Protein AF-A0A645FWY8-F1 (afdb_monomer)

Secondary structure (DSSP, 8-state):
--THHHHHHHHHTT---HHHHHHHHHHHHHHHHHHHHHHHHHHHHHHHHHHHHHHHHHHHHHHHHHHHHHHHHHHTTS-HHHHHHHHHHHTT--HHHHHHHHHHHTT--HHHHHHHHT--HHHHHHHHHHHHHHHT-SSHHHHHHHHHHHHHHHHHHTT-

Foldseek 3Di:
DALVCPLVVCVVVVVDDPVSVVSVVVNVVVVVVVVVVVVVVVVVVVVVVVVVVVVVVVVVVVVVVVVVVVLVVCVVVDDPVLLVQQVVLLVVQDPVLVVLLVCVLVVDDLVRVCVVVVHDSVRSVVSVVVSCVSNVHDDSVRSNSSVVVVVVVCVVVVVD

Sequence (160 aa):
MQPITQALSSIHSESYTSENASVGLLEIDDLFDLLAGKDKAHDDEVRRLDREKQEAQKQYEQAQTQVSRLTDHRKKEIDPDAYALFLTGISRLTKTQREIFSLYLDGKKGKEIIELRSFSINALKYHNKEIYGKLGVSSLKELLMYAALMKQDEERNGKG

pLDDT: mean 84.42, std 14.41, range [38.91, 97.5]

Mean predicted aligned error: 12.78 Å

Nearest PDB structures (foldseek):
  6eo3-assembly1_A  TM=9.204E-01  e=1.182E-02  Salmonella enterica subsp. enterica serovar Typhimurium
  4gvp-assembly1_A  TM=7.623E-01  e=4.410E-03  Staphylococcus aureus subsp. aureus Mu50
  3p7n-assembly2_B  TM=7.844E-01  e=2.512E-02  Erythrobacter litoralis HTCC2594
  1zn2-assembly1_A  TM=6.820E-01  e=1.880E-02  Pseudomonas fluorescens
  5xt2-assembly5_E  TM=6.522E-01  e=1.253E-02  Bradyrhizobium japonicum

InterPro domains:
  IPR000792 Transcription regulator LuxR, C-terminal [PF00196] (92-147)
  IPR000792 Transcription regulator LuxR, C-terminal [SM00421] (90-147)
  IPR000792 Transcription regulator LuxR, C-terminal [cd06170] (93-147)
  IPR016032 Signal transduction response regulator, C-terminal effector [SSF46894] (83-149)
  IPR036388 Winged helix-like DNA-binding domain superfamily [G3DSA:1.10.10.10] (47-153)

Solvent-accessible surface area (backbone atoms only — not comparable to full-atom values): 8962 Å² total; per-residue (Å²): 140,68,74,73,60,55,51,57,49,29,62,78,63,73,64,79,44,78,69,54,52,55,54,43,52,55,53,50,52,56,48,49,54,52,49,53,51,49,51,51,52,49,52,53,47,51,56,46,52,51,50,54,51,52,52,52,50,52,51,50,52,51,51,52,51,53,52,49,52,56,48,60,59,49,53,77,75,50,57,67,66,52,54,51,41,25,62,60,19,60,76,73,48,50,75,69,47,45,51,54,51,48,41,46,76,72,68,48,49,73,70,55,49,27,61,79,64,70,46,51,76,66,55,50,53,51,48,49,53,54,46,27,65,47,28,66,35,94,44,71,69,52,47,54,49,54,52,52,50,50,53,52,50,50,63,60,58,73,74,110

Radius of gyration: 31.52 Å; Cα contacts (8 Å, |Δi|>4): 67; chains: 1; bounding box: 47×40×88 Å

Organism: NCBI:txid1076179

Structure (mmCIF, N/CA/C/O backbone):
data_AF-A0A645FWY8-F1
#
_entry.id   AF-A0A645FWY8-F1
#
loop_
_atom_site.group_PDB
_atom_site.id
_atom_site.type_symbol
_atom_site.label_atom_id
_atom_site.label_alt_id
_atom_site.label_comp_id
_atom_site.label_asym_id
_atom_site.label_entity_id
_atom_site.label_seq_id
_atom_site.pdbx_PDB_ins_code
_atom_site.Cartn_x
_atom_site.Cartn_y
_atom_site.Cartn_z
_atom_site.occupancy
_atom_site.B_iso_or_equiv
_atom_site.auth_seq_id
_atom_site.auth_comp_id
_atom_site.auth_asym_id
_atom_site.auth_atom_id
_atom_site.pdbx_PDB_model_num
ATOM 1 N N . MET A 1 1 ? -6.091 -5.017 53.234 1.00 41.81 1 MET A N 1
ATOM 2 C CA . MET A 1 1 ? -5.402 -6.223 52.717 1.00 41.81 1 MET A CA 1
ATOM 3 C C . MET A 1 1 ? -5.397 -7.260 53.839 1.00 41.81 1 MET A C 1
ATOM 5 O O . MET A 1 1 ? -4.739 -6.982 54.823 1.00 41.81 1 MET A O 1
ATOM 9 N N . GLN A 1 2 ? -6.106 -8.392 53.857 1.00 47.09 2 GLN A N 1
ATOM 10 C CA . GLN A 1 2 ? -7.159 -8.967 53.010 1.00 47.09 2 GLN A CA 1
ATOM 11 C C . GLN A 1 2 ? -8.013 -9.930 53.890 1.00 47.09 2 GLN A C 1
ATOM 13 O O . GLN A 1 2 ? -7.462 -10.934 54.350 1.00 47.09 2 GLN A O 1
ATOM 18 N N . PRO A 1 3 ? -9.315 -9.664 54.120 1.00 50.28 3 PRO A N 1
ATOM 19 C CA . PRO A 1 3 ? -10.201 -10.510 54.944 1.00 50.28 3 PRO A CA 1
ATOM 20 C C . PRO A 1 3 ? -10.490 -11.904 54.347 1.00 50.28 3 PRO A C 1
ATOM 22 O O . PRO A 1 3 ? -10.687 -12.852 55.090 1.00 50.28 3 PRO A O 1
ATOM 25 N N . ILE A 1 4 ? -10.333 -12.077 53.028 1.00 51.31 4 ILE A N 1
ATOM 26 C CA . ILE A 1 4 ? -10.480 -13.353 52.284 1.00 51.31 4 ILE A CA 1
ATOM 27 C C . ILE A 1 4 ? -9.607 -14.494 52.846 1.00 51.31 4 ILE A C 1
ATOM 29 O O . ILE A 1 4 ? -9.897 -15.679 52.683 1.00 51.31 4 ILE A O 1
ATOM 33 N N . THR A 1 5 ? -8.504 -14.156 53.516 1.00 58.38 5 THR A N 1
ATOM 34 C CA . THR A 1 5 ? -7.610 -15.159 54.109 1.00 58.38 5 THR A CA 1
ATOM 35 C C . THR A 1 5 ? -8.233 -15.865 55.313 1.00 58.38 5 THR A C 1
ATOM 37 O O . THR A 1 5 ? -7.807 -16.970 55.650 1.00 58.38 5 THR A O 1
ATOM 40 N N . GLN A 1 6 ? -9.253 -15.281 55.947 1.00 59.78 6 GLN A N 1
ATOM 41 C CA . GLN A 1 6 ? -9.764 -15.717 57.244 1.00 59.78 6 GLN A CA 1
ATOM 42 C C . GLN A 1 6 ? -10.857 -16.792 57.130 1.00 59.78 6 GLN A C 1
ATOM 44 O O . GLN A 1 6 ? -10.745 -17.823 57.797 1.00 59.78 6 GLN A O 1
ATOM 49 N N . ALA A 1 7 ? -11.844 -16.657 56.234 1.00 59.03 7 ALA A N 1
ATOM 50 C CA . ALA A 1 7 ? -12.815 -17.735 56.009 1.00 59.03 7 ALA A CA 1
ATOM 51 C C . ALA A 1 7 ? -12.185 -18.964 55.332 1.00 59.03 7 ALA A C 1
ATOM 53 O O . ALA A 1 7 ? -12.451 -20.092 55.750 1.00 59.03 7 ALA A O 1
ATOM 54 N N . LEU A 1 8 ? -11.301 -18.771 54.341 1.00 60.81 8 LEU A N 1
ATOM 55 C CA . LEU A 1 8 ? -10.589 -19.869 53.665 1.00 60.81 8 LEU A CA 1
ATOM 56 C C . LEU A 1 8 ? -9.658 -20.636 54.616 1.00 60.81 8 LEU A C 1
ATOM 58 O O . LEU A 1 8 ? -9.634 -21.868 54.592 1.00 60.81 8 LEU A O 1
ATOM 62 N N . SER A 1 9 ? -8.928 -19.934 55.491 1.00 65.25 9 SER A N 1
ATOM 63 C CA . SER A 1 9 ? -8.099 -20.586 56.519 1.00 65.25 9 SER A CA 1
ATOM 64 C C . SER A 1 9 ? -8.935 -21.312 57.573 1.00 65.25 9 SER A C 1
ATOM 66 O O . SER A 1 9 ? -8.526 -22.372 58.046 1.00 65.25 9 SER A O 1
ATOM 68 N N . SER A 1 10 ? -10.131 -20.810 57.890 1.00 65.69 10 SER A N 1
ATOM 69 C CA . SER A 1 10 ? -11.071 -21.472 58.803 1.00 65.69 10 SER A CA 1
ATOM 70 C C . SER A 1 10 ? -11.665 -22.762 58.216 1.00 65.69 10 SER A C 1
ATOM 72 O O . SER A 1 10 ? -11.911 -23.701 58.971 1.00 65.69 10 SER A O 1
ATOM 74 N N . ILE A 1 11 ? -11.849 -22.856 56.883 1.00 66.38 11 ILE A N 1
ATOM 75 C CA . ILE A 1 11 ? -12.328 -24.089 56.208 1.00 66.38 11 ILE A CA 1
ATOM 76 C C . ILE A 1 11 ? -11.215 -25.122 56.268 1.00 66.38 11 ILE A C 1
ATOM 78 O O . ILE A 1 11 ? -11.434 -26.274 56.627 1.00 66.38 11 ILE A O 1
ATOM 82 N N . HIS A 1 12 ? -10.002 -24.680 55.941 1.00 65.81 12 HIS A N 1
ATOM 83 C CA . HIS A 1 12 ? -8.824 -25.533 55.913 1.00 65.81 12 HIS A CA 1
ATOM 84 C C . HIS A 1 12 ? -8.432 -26.049 57.312 1.00 65.81 12 HIS A C 1
ATOM 86 O O . HIS A 1 12 ? -7.773 -27.079 57.427 1.00 65.81 12 HIS A O 1
ATOM 92 N N . SER A 1 13 ? -8.824 -25.344 58.375 1.00 72.88 13 SER A N 1
ATOM 93 C CA . SER A 1 13 ? -8.574 -25.727 59.771 1.00 72.88 13 SER A CA 1
ATOM 94 C C . SER A 1 13 ? -9.785 -26.355 60.476 1.00 72.88 13 SER A C 1
ATOM 96 O O . SER A 1 13 ? -9.751 -26.509 61.696 1.00 72.88 13 SER A O 1
ATOM 98 N N . GLU A 1 14 ? -10.853 -26.698 59.739 1.00 59.16 14 GLU A N 1
ATOM 99 C CA . GLU A 1 14 ? -12.087 -27.339 60.244 1.00 59.16 14 GLU A CA 1
ATOM 100 C C . GLU A 1 14 ? -12.771 -26.608 61.425 1.00 59.16 14 GLU A C 1
ATOM 102 O O . GLU A 1 14 ? -13.634 -27.156 62.108 1.00 59.16 14 GLU A O 1
ATOM 107 N N . SER A 1 15 ? -12.438 -25.336 61.656 1.00 61.41 15 SER A N 1
ATOM 108 C CA . SER A 1 15 ? -12.882 -24.543 62.814 1.00 61.41 15 SER A CA 1
ATOM 109 C C . SER A 1 15 ? -14.074 -23.638 62.470 1.00 61.41 15 SER A C 1
ATOM 111 O O . SER A 1 15 ? -14.103 -22.445 62.782 1.00 61.41 15 SER A O 1
ATOM 113 N N . TYR A 1 16 ? -15.065 -24.200 61.774 1.00 61.38 16 TYR A N 1
ATOM 114 C CA . TYR A 1 16 ? -16.243 -23.470 61.303 1.00 61.38 16 TYR A CA 1
ATOM 115 C C . TYR A 1 16 ? -17.258 -23.238 62.428 1.00 61.38 16 TYR A C 1
ATOM 117 O O . TYR A 1 16 ? -17.853 -24.177 62.952 1.00 61.38 16 TYR A O 1
ATOM 125 N N . THR A 1 17 ? -17.480 -21.972 62.785 1.00 65.62 17 THR A N 1
ATOM 126 C CA . THR A 1 17 ? -18.461 -21.552 63.797 1.00 65.62 17 THR A CA 1
ATOM 127 C C . THR A 1 17 ? -19.541 -20.669 63.174 1.00 65.62 17 THR A C 1
ATOM 129 O O . THR A 1 17 ? -19.340 -20.053 62.126 1.00 65.62 17 THR A O 1
ATOM 132 N N . SER A 1 18 ? -20.702 -20.577 63.829 1.00 59.00 18 SER A N 1
ATOM 133 C CA . SER A 1 18 ? -21.825 -19.749 63.360 1.00 59.00 18 SER A CA 1
ATOM 134 C C . SER A 1 18 ? -21.479 -18.255 63.245 1.00 59.00 18 SER A C 1
ATOM 136 O O . SER A 1 18 ? -22.083 -17.565 62.430 1.00 59.00 18 SER A O 1
ATOM 138 N N . GLU A 1 19 ? -20.520 -17.751 64.029 1.00 60.81 19 GLU A N 1
ATOM 139 C CA . GLU A 1 19 ? -20.016 -16.373 63.913 1.00 60.81 19 GLU A CA 1
ATOM 140 C C . GLU A 1 19 ? -19.179 -16.194 62.637 1.00 60.81 19 GLU A C 1
ATOM 142 O O . GLU A 1 19 ? -19.420 -15.256 61.873 1.00 60.81 19 GLU A O 1
ATOM 147 N N . ASN A 1 20 ? -18.288 -17.151 62.342 1.00 60.16 20 ASN A N 1
ATOM 148 C CA . ASN A 1 20 ? -17.455 -17.170 61.133 1.00 60.16 20 ASN A CA 1
ATOM 149 C C . ASN A 1 20 ? -18.278 -17.345 59.844 1.00 60.16 20 ASN A C 1
ATOM 151 O O . ASN A 1 20 ? -17.869 -16.869 58.789 1.00 60.16 20 ASN A O 1
ATOM 155 N N . ALA A 1 21 ? -19.453 -17.977 59.916 1.00 59.91 21 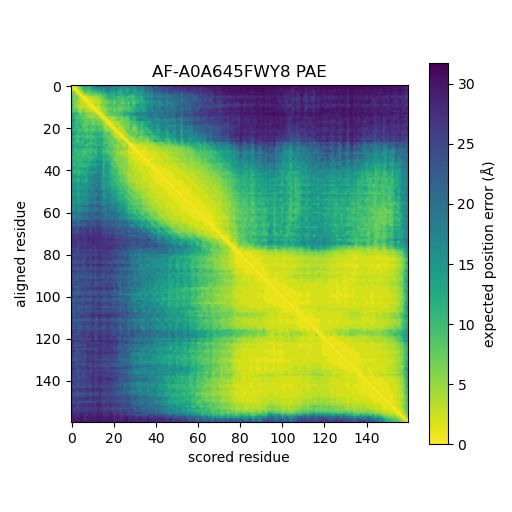ALA A N 1
ATOM 156 C CA . ALA A 1 21 ? -20.375 -18.088 58.786 1.00 59.91 21 ALA A CA 1
ATOM 157 C C . ALA A 1 21 ? -20.977 -16.731 58.373 1.00 59.91 21 ALA A C 1
ATOM 159 O O . ALA A 1 21 ? -21.151 -16.482 57.183 1.00 59.91 21 ALA A O 1
ATOM 160 N N . SER A 1 22 ? -21.259 -15.834 59.331 1.00 60.31 22 SER A N 1
ATOM 161 C CA . SER A 1 22 ? -21.736 -14.476 59.009 1.00 60.31 22 SER A CA 1
ATOM 162 C C . SER A 1 22 ? -20.627 -13.600 58.416 1.00 60.31 22 SER A C 1
ATOM 164 O O . SER A 1 22 ? -20.877 -12.843 57.482 1.00 60.31 22 SER A O 1
ATOM 166 N N . VAL A 1 23 ? -19.392 -13.772 58.903 1.00 60.38 23 VAL A N 1
ATOM 167 C CA . VAL A 1 23 ? -18.198 -13.103 58.370 1.00 60.38 23 VAL A CA 1
ATOM 168 C C . VAL A 1 23 ? -17.918 -13.582 56.940 1.00 60.38 23 VAL A C 1
ATOM 170 O O . VAL A 1 23 ? -17.742 -12.756 56.054 1.00 60.38 23 VAL A O 1
ATOM 173 N N . GLY A 1 24 ? -18.013 -14.890 56.672 1.00 58.69 24 GLY A N 1
ATOM 174 C CA . GLY A 1 24 ? -17.868 -15.450 55.324 1.00 58.69 24 GLY A CA 1
ATOM 175 C C . GLY A 1 24 ? -18.953 -15.016 54.326 1.00 58.69 24 GLY A C 1
ATOM 176 O O . GLY A 1 24 ? -18.685 -14.961 53.131 1.00 58.69 24 GLY A O 1
ATOM 177 N N . LEU A 1 25 ? -20.164 -14.680 54.785 1.00 58.94 25 LEU A N 1
ATOM 178 C CA . LEU A 1 25 ? -21.241 -14.183 53.915 1.00 58.94 25 LEU A CA 1
ATOM 179 C C . LEU A 1 25 ? -21.004 -12.719 53.497 1.00 58.94 25 LEU A C 1
ATOM 181 O O . LEU A 1 25 ? -21.169 -12.391 52.327 1.00 58.94 25 LEU A O 1
ATOM 185 N N . LEU A 1 26 ? -20.511 -11.880 54.417 1.00 60.25 26 LEU A N 1
ATOM 186 C CA . LEU A 1 26 ? -20.048 -10.513 54.127 1.00 60.25 26 LEU A CA 1
ATOM 187 C C . LEU A 1 26 ? -18.825 -10.499 53.187 1.00 60.25 26 LEU A C 1
ATOM 189 O O . LEU A 1 26 ? -18.727 -9.649 52.309 1.00 60.25 26 LEU A O 1
ATOM 193 N N . GLU A 1 27 ? -17.915 -11.470 53.324 1.00 62.38 27 GLU A N 1
ATOM 194 C CA . GLU A 1 27 ? -16.750 -11.628 52.436 1.00 62.38 27 GLU A CA 1
ATOM 195 C C . GLU A 1 27 ? -17.131 -11.956 50.983 1.00 62.38 27 GLU A C 1
ATOM 197 O O . GLU A 1 27 ? -16.417 -11.586 50.046 1.00 62.38 27 GLU A O 1
ATOM 202 N N . ILE A 1 28 ? -18.239 -12.673 50.789 1.00 68.06 28 ILE A N 1
ATOM 203 C CA . ILE A 1 28 ? -18.747 -13.025 49.462 1.00 68.06 28 ILE A CA 1
ATOM 204 C C . ILE A 1 28 ? -19.366 -11.796 48.784 1.00 68.06 28 ILE A C 1
ATOM 206 O O . ILE A 1 28 ? -19.121 -11.586 47.595 1.00 68.06 28 ILE A O 1
ATOM 210 N N . ASP A 1 29 ? -20.090 -10.959 49.528 1.00 70.94 29 ASP A N 1
ATOM 211 C CA . ASP A 1 29 ? -20.649 -9.704 49.009 1.00 70.94 29 ASP A CA 1
ATOM 212 C C . ASP A 1 29 ? -19.536 -8.726 48.578 1.00 70.94 29 ASP A C 1
ATOM 214 O O . ASP A 1 29 ? -19.570 -8.213 47.458 1.00 70.94 29 ASP A O 1
ATOM 218 N N . ASP A 1 30 ? -18.474 -8.575 49.382 1.00 76.88 30 ASP A N 1
ATOM 219 C CA . ASP A 1 30 ? -17.290 -7.768 49.029 1.00 76.88 30 ASP A CA 1
ATOM 220 C C . ASP A 1 30 ? -16.594 -8.267 47.743 1.00 76.88 30 ASP A C 1
ATOM 222 O O . ASP A 1 30 ? -16.065 -7.481 46.945 1.00 76.88 30 ASP A O 1
ATOM 226 N N . LEU A 1 31 ? -16.570 -9.589 47.524 1.00 79.06 31 LEU A N 1
ATOM 227 C CA . LEU A 1 31 ? -16.017 -10.190 46.310 1.00 79.06 31 LEU A CA 1
ATOM 228 C C . LEU A 1 31 ? -16.908 -9.919 45.092 1.00 79.06 31 LEU A C 1
ATOM 230 O O . LEU A 1 31 ? -16.381 -9.617 44.018 1.00 79.06 31 LEU A O 1
ATOM 234 N N . PHE A 1 32 ? -18.231 -10.007 45.242 1.00 83.00 32 PHE A N 1
ATOM 235 C CA . PHE A 1 32 ? -19.170 -9.677 44.171 1.00 83.00 32 PHE A CA 1
ATOM 236 C C . PHE A 1 32 ? -19.099 -8.201 43.785 1.00 83.00 32 PHE A C 1
ATOM 238 O O . PHE A 1 32 ? -19.068 -7.907 42.591 1.00 83.00 32 PHE A O 1
ATOM 245 N N . ASP A 1 33 ? -18.972 -7.290 44.748 1.00 85.75 33 ASP A N 1
ATOM 246 C CA . ASP A 1 33 ? -18.798 -5.860 44.478 1.00 85.75 33 ASP A CA 1
ATOM 247 C C . ASP A 1 33 ? -17.488 -5.573 43.729 1.00 85.75 33 ASP A C 1
ATOM 249 O O . ASP A 1 33 ? -17.459 -4.798 42.765 1.00 85.75 33 ASP A O 1
ATOM 253 N N . LEU A 1 34 ? -16.393 -6.243 44.110 1.00 86.50 34 LEU A N 1
ATOM 254 C CA . LEU A 1 34 ? -15.111 -6.127 43.412 1.00 86.50 34 LEU A CA 1
ATOM 255 C C . LEU A 1 34 ? -15.178 -6.677 41.979 1.00 86.50 34 LEU A C 1
ATOM 257 O O . LEU A 1 34 ? -14.630 -6.062 41.058 1.00 86.50 34 LEU A O 1
ATOM 261 N N . LEU A 1 35 ? -15.816 -7.836 41.787 1.00 84.56 35 LEU A N 1
ATOM 262 C CA . LEU A 1 35 ? -15.999 -8.455 40.473 1.00 84.56 35 LEU A CA 1
ATOM 263 C C . LEU A 1 35 ? -16.903 -7.600 39.586 1.00 84.56 35 LEU A C 1
ATOM 265 O O . LEU A 1 35 ? -16.504 -7.279 38.473 1.00 84.56 35 LEU A O 1
ATOM 269 N N . ALA A 1 36 ? -18.035 -7.123 40.102 1.00 89.00 36 ALA A N 1
ATOM 270 C CA . ALA A 1 36 ? -18.924 -6.207 39.393 1.00 89.00 36 ALA A CA 1
ATOM 271 C C . ALA A 1 36 ? -18.205 -4.905 39.004 1.00 89.00 36 ALA A C 1
ATOM 273 O O . ALA A 1 36 ? -18.393 -4.387 37.901 1.00 89.00 36 ALA A O 1
ATOM 274 N N . GLY A 1 37 ? -17.333 -4.392 39.879 1.00 88.62 37 GLY A N 1
ATOM 275 C CA . GLY A 1 37 ? -16.469 -3.252 39.577 1.00 88.62 37 GLY A CA 1
ATOM 276 C C . GLY A 1 37 ? -15.489 -3.529 38.433 1.00 88.62 37 GLY A C 1
ATOM 277 O O . GLY A 1 37 ? -15.321 -2.683 37.551 1.00 88.62 37 GLY A O 1
ATOM 278 N N . LYS A 1 38 ? -14.865 -4.713 38.411 1.00 88.81 38 LYS A N 1
ATOM 279 C CA . LYS A 1 38 ? -13.958 -5.135 37.331 1.00 88.81 38 LYS A CA 1
ATOM 280 C C . LYS A 1 38 ? -14.683 -5.394 36.016 1.00 88.81 38 LYS A C 1
ATOM 282 O O . LYS A 1 38 ? -14.187 -4.940 34.988 1.00 88.81 38 LYS A O 1
ATOM 287 N N . ASP A 1 39 ? -15.829 -6.063 36.050 1.00 91.81 39 ASP A N 1
ATOM 288 C CA . ASP A 1 39 ? -16.647 -6.344 34.868 1.00 91.81 39 ASP A CA 1
ATOM 289 C C . ASP A 1 39 ? -17.115 -5.036 34.234 1.00 91.81 39 ASP A C 1
ATOM 291 O O . ASP A 1 39 ? -16.926 -4.819 33.040 1.00 91.81 39 ASP A O 1
ATOM 295 N N . LYS A 1 40 ? -17.590 -4.090 35.052 1.00 94.19 40 LYS A N 1
ATOM 296 C CA . LYS A 1 40 ? -17.947 -2.749 34.582 1.00 94.19 40 LYS A CA 1
ATOM 297 C C . LYS A 1 40 ? -16.757 -2.010 33.964 1.00 94.19 40 LYS A C 1
ATOM 299 O O . LYS A 1 40 ? -16.899 -1.414 32.901 1.00 94.19 40 LYS A O 1
ATOM 304 N N . ALA A 1 41 ? -15.591 -2.039 34.611 1.00 93.38 41 ALA A N 1
ATOM 305 C CA . ALA A 1 41 ? -14.393 -1.384 34.087 1.00 93.38 41 ALA A CA 1
ATOM 306 C C . ALA A 1 41 ? -13.927 -2.006 32.759 1.00 93.38 41 ALA A C 1
ATOM 308 O O . ALA A 1 41 ? -13.517 -1.286 31.851 1.00 93.38 41 ALA A O 1
ATOM 309 N N . HIS A 1 42 ? -14.011 -3.332 32.635 1.00 94.06 42 HIS A N 1
ATOM 310 C CA . HIS A 1 42 ? -13.696 -4.043 31.403 1.00 94.06 42 HIS A CA 1
ATOM 311 C C . HIS A 1 42 ? -14.694 -3.703 30.290 1.00 94.06 42 HIS A C 1
ATOM 313 O O . HIS A 1 42 ? -14.283 -3.397 29.174 1.00 94.06 42 HIS A O 1
ATOM 319 N N . ASP A 1 43 ? -15.992 -3.691 30.592 1.00 94.69 43 ASP A N 1
ATOM 320 C CA . ASP A 1 43 ? -17.036 -3.313 29.638 1.00 94.69 43 ASP A CA 1
ATOM 321 C C . ASP A 1 43 ? -16.863 -1.875 29.137 1.00 94.69 43 ASP A C 1
ATOM 323 O O . ASP A 1 43 ? -17.009 -1.601 27.942 1.00 94.69 43 ASP A O 1
ATOM 327 N N . ASP A 1 44 ? -16.519 -0.946 30.030 1.00 95.38 44 ASP A N 1
ATOM 328 C CA . ASP A 1 44 ? -16.240 0.442 29.665 1.00 95.38 44 ASP A CA 1
ATOM 329 C C . ASP A 1 44 ? -14.979 0.559 28.789 1.00 95.38 44 ASP A C 1
ATOM 331 O O . ASP A 1 44 ? -14.976 1.326 27.820 1.00 95.38 44 ASP A O 1
ATOM 335 N N . GLU A 1 45 ? -13.943 -0.242 29.061 1.00 95.50 45 GLU A N 1
ATOM 336 C CA . GLU A 1 45 ? -12.729 -0.305 28.240 1.00 95.50 45 GLU A CA 1
ATOM 337 C C . GLU A 1 45 ? -13.006 -0.873 26.844 1.00 95.50 45 GLU A C 1
ATOM 339 O O . GLU A 1 45 ? -12.597 -0.281 25.844 1.00 95.50 45 GLU A O 1
ATOM 344 N N . VAL A 1 46 ? -13.770 -1.965 26.746 1.00 95.69 46 VAL A N 1
ATOM 345 C CA . VAL A 1 46 ? -14.192 -2.540 25.459 1.00 95.69 46 VAL A CA 1
ATOM 346 C C . VAL A 1 46 ? -14.979 -1.510 24.651 1.00 95.69 46 VAL A C 1
ATOM 348 O O . VAL A 1 46 ? -14.674 -1.270 23.484 1.00 95.69 46 VAL A O 1
ATOM 351 N N . ARG A 1 47 ? -15.931 -0.808 25.279 1.00 96.31 47 ARG A N 1
ATOM 352 C CA . ARG A 1 47 ? -16.706 0.263 24.624 1.00 96.31 47 ARG A CA 1
ATOM 353 C C . ARG A 1 47 ? -15.850 1.444 24.180 1.00 96.31 47 ARG A C 1
ATOM 355 O O . ARG A 1 47 ? -16.244 2.166 23.259 1.00 96.31 47 ARG A O 1
ATOM 362 N N . ARG A 1 48 ? -14.743 1.723 24.869 1.00 96.19 48 ARG A N 1
ATOM 363 C CA . ARG A 1 48 ? -13.788 2.762 24.468 1.00 96.19 48 ARG A CA 1
ATOM 364 C C . ARG A 1 48 ? -13.003 2.309 23.244 1.00 96.19 48 ARG A C 1
ATOM 366 O O . ARG A 1 48 ? -13.001 3.022 22.244 1.00 96.19 48 ARG A O 1
ATOM 373 N N . LEU A 1 49 ? -12.429 1.109 23.296 1.00 95.62 49 LEU A N 1
ATOM 374 C CA . LEU A 1 49 ? -11.671 0.527 22.189 1.00 95.62 49 LEU A CA 1
ATOM 375 C C . LEU A 1 49 ? -12.523 0.379 20.925 1.00 95.62 49 LEU A C 1
ATOM 377 O O . LEU A 1 49 ? -12.052 0.685 19.832 1.00 95.62 49 LEU A O 1
ATOM 381 N N . ASP A 1 50 ? -13.788 -0.020 21.055 1.00 95.69 50 ASP A N 1
ATOM 382 C CA . ASP A 1 50 ? -14.702 -0.108 19.915 1.00 95.69 50 ASP A CA 1
ATOM 383 C C . ASP A 1 50 ? -14.963 1.258 19.274 1.00 95.69 50 ASP A C 1
ATOM 385 O O . ASP A 1 50 ? -14.992 1.365 18.045 1.00 95.69 50 ASP A O 1
ATOM 389 N N . ARG A 1 51 ? -15.103 2.318 20.079 1.00 96.38 51 ARG A N 1
ATOM 390 C CA . ARG A 1 51 ? -15.248 3.689 19.569 1.00 96.38 51 ARG A CA 1
ATOM 391 C C . ARG A 1 51 ? -13.985 4.160 18.859 1.00 96.38 51 ARG A C 1
ATOM 393 O O . ARG A 1 51 ? -14.076 4.619 17.724 1.00 96.38 51 ARG A O 1
ATOM 400 N N . GLU A 1 52 ? -12.818 3.974 19.469 1.00 95.69 52 GLU A N 1
ATOM 401 C CA . GLU A 1 52 ? -11.531 4.321 18.852 1.00 95.69 52 GLU A CA 1
ATOM 402 C C . GLU A 1 52 ? -11.319 3.567 17.535 1.00 95.69 52 GLU A C 1
ATOM 404 O O . GLU A 1 52 ? -10.936 4.156 16.523 1.00 95.69 52 GLU A O 1
ATOM 409 N N . LYS A 1 53 ? -11.645 2.270 17.506 1.00 95.94 53 LYS A N 1
ATOM 410 C CA . LYS A 1 53 ? -11.581 1.448 16.295 1.00 95.94 53 LYS A CA 1
ATOM 411 C C . LYS A 1 53 ? -12.527 1.962 15.213 1.00 95.94 53 LYS A C 1
ATOM 413 O O . LYS A 1 53 ? -12.124 2.041 14.055 1.00 95.94 53 LYS A O 1
ATOM 418 N N . GLN A 1 54 ? -13.767 2.308 15.557 1.00 96.00 54 GLN A N 1
ATOM 419 C CA . GLN A 1 54 ? -14.731 2.862 14.601 1.00 96.00 54 GLN A CA 1
ATOM 420 C C . GLN A 1 54 ? -14.270 4.210 14.039 1.00 96.00 54 GLN A C 1
ATOM 422 O O . GLN A 1 54 ? -14.379 4.447 12.835 1.00 96.00 54 GLN A O 1
ATOM 427 N N . GLU A 1 55 ? -13.726 5.086 14.880 1.00 95.44 55 GLU A N 1
ATOM 428 C CA . GLU A 1 55 ? -13.184 6.376 14.453 1.00 95.44 55 GLU A CA 1
ATOM 429 C C . GLU A 1 55 ? -11.973 6.203 13.533 1.00 95.44 55 GLU A C 1
ATOM 431 O O . GLU A 1 55 ? -11.933 6.803 12.456 1.00 95.44 55 GLU A O 1
ATOM 436 N N . ALA A 1 56 ? -11.030 5.333 13.902 1.00 94.38 56 ALA A N 1
ATOM 437 C CA . ALA A 1 56 ? -9.872 5.004 13.078 1.00 94.38 56 ALA A CA 1
ATOM 438 C C . ALA A 1 56 ? -10.288 4.397 11.729 1.00 94.38 56 ALA A C 1
ATOM 440 O O . ALA A 1 56 ? -9.771 4.793 10.684 1.00 94.38 56 ALA A O 1
ATOM 441 N N . GLN A 1 57 ? -11.272 3.494 11.732 1.00 93.69 57 GLN A N 1
ATOM 442 C CA . GLN A 1 57 ? -11.820 2.891 10.518 1.00 93.69 57 GLN A CA 1
ATOM 443 C C . GLN A 1 57 ? -12.456 3.948 9.607 1.00 93.69 57 GLN A C 1
ATOM 445 O O . GLN A 1 57 ? -12.172 3.993 8.411 1.00 93.69 57 GLN A O 1
ATOM 450 N N . LYS A 1 58 ? -13.255 4.859 10.171 1.00 94.88 58 LYS A N 1
ATOM 451 C CA . LYS A 1 58 ? -13.867 5.958 9.416 1.00 94.88 58 LYS A CA 1
ATOM 452 C C . LYS A 1 58 ? -12.813 6.887 8.812 1.00 94.88 58 LYS A C 1
ATOM 454 O O . LYS A 1 58 ? -12.941 7.286 7.655 1.00 94.88 58 LYS A O 1
ATOM 459 N N . GLN A 1 59 ? -11.770 7.232 9.567 1.00 92.88 59 GLN A N 1
ATOM 460 C CA . GLN A 1 59 ? -10.660 8.043 9.057 1.00 92.88 59 GLN A CA 1
ATOM 461 C C . GLN A 1 59 ? -9.921 7.331 7.919 1.00 92.88 59 GLN A C 1
ATOM 463 O O . GLN A 1 59 ? -9.603 7.952 6.903 1.00 92.88 59 GLN A O 1
ATOM 468 N N . TYR A 1 60 ? -9.698 6.024 8.056 1.00 89.75 60 TYR A N 1
ATOM 469 C CA . TYR A 1 60 ? -9.075 5.202 7.026 1.00 89.75 60 TYR A CA 1
ATOM 470 C C . TYR A 1 60 ? -9.903 5.169 5.733 1.00 89.75 60 TYR A C 1
ATOM 472 O O . TYR A 1 60 ? -9.371 5.430 4.654 1.00 89.75 60 TYR A O 1
ATOM 480 N N . GLU A 1 61 ? -11.214 4.947 5.828 1.00 91.31 61 GLU A N 1
ATOM 481 C CA . GLU A 1 61 ? -12.133 4.959 4.680 1.00 91.31 61 GLU A CA 1
ATOM 482 C C . GLU A 1 61 ? -12.200 6.332 3.994 1.00 91.31 61 GLU A C 1
ATOM 484 O O . GLU A 1 61 ? -12.196 6.434 2.760 1.00 91.31 61 GLU A O 1
ATOM 489 N N . GLN A 1 62 ? -12.209 7.414 4.779 1.00 91.06 62 GLN A N 1
ATOM 490 C CA . GLN A 1 62 ? -12.149 8.778 4.251 1.00 91.06 62 GLN A CA 1
ATOM 491 C C . GLN A 1 62 ? -10.842 9.032 3.495 1.00 91.06 62 GLN A C 1
ATOM 493 O O . GLN A 1 62 ? -10.873 9.568 2.384 1.00 91.06 62 GLN A O 1
ATOM 498 N N . ALA A 1 63 ? -9.705 8.620 4.060 1.00 86.69 63 ALA A N 1
ATOM 499 C CA . ALA A 1 63 ? -8.403 8.741 3.415 1.00 86.69 63 ALA A CA 1
ATOM 500 C C . ALA A 1 63 ? -8.340 7.922 2.116 1.00 86.69 63 ALA A C 1
ATOM 502 O O . ALA A 1 63 ? -7.932 8.453 1.081 1.00 86.69 63 ALA A O 1
ATOM 503 N N . GLN A 1 64 ? -8.822 6.674 2.127 1.00 83.25 64 GLN A N 1
ATOM 504 C CA . GLN A 1 64 ? -8.911 5.845 0.921 1.00 83.25 64 GLN A CA 1
ATOM 505 C C . GLN A 1 64 ? -9.762 6.505 -0.171 1.00 83.25 64 GLN A C 1
ATOM 507 O O . GLN A 1 64 ? -9.360 6.546 -1.335 1.00 83.25 64 GLN A O 1
ATOM 512 N N . THR A 1 65 ? -10.908 7.084 0.195 1.00 83.25 65 THR A N 1
ATOM 513 C CA . THR A 1 65 ? -11.794 7.771 -0.758 1.00 83.25 65 THR A CA 1
ATOM 514 C C . THR A 1 65 ? -11.105 8.975 -1.402 1.00 83.25 65 THR A C 1
ATOM 516 O O . THR A 1 65 ? -11.200 9.173 -2.616 1.00 83.25 65 THR A O 1
ATOM 519 N N . GLN A 1 66 ? -10.393 9.785 -0.614 1.00 82.25 66 GLN A N 1
ATOM 520 C CA . GLN A 1 66 ? -9.644 10.935 -1.130 1.00 82.25 66 GLN A CA 1
ATOM 521 C C . GLN A 1 66 ? -8.520 10.497 -2.073 1.00 82.25 66 GLN A C 1
ATOM 523 O O . GLN A 1 66 ? -8.384 11.058 -3.163 1.00 82.25 66 GLN A O 1
ATOM 528 N N . VAL A 1 67 ? -7.769 9.458 -1.696 1.00 81.38 67 VAL A N 1
ATOM 529 C CA . VAL A 1 67 ? -6.740 8.858 -2.554 1.00 81.38 67 VAL A CA 1
ATOM 530 C C . VAL A 1 67 ? -7.353 8.367 -3.862 1.00 81.38 67 VAL A C 1
ATOM 532 O O . VAL A 1 67 ? -6.816 8.670 -4.925 1.00 81.38 67 VAL A O 1
ATOM 535 N N . SER A 1 68 ? -8.503 7.686 -3.820 1.00 76.75 68 SER A N 1
ATOM 536 C CA . SER A 1 68 ? -9.171 7.211 -5.034 1.00 76.75 68 SER A CA 1
ATOM 537 C C . SER A 1 68 ? -9.515 8.351 -5.987 1.00 76.75 68 SER A C 1
ATOM 539 O O . SER A 1 68 ? -9.181 8.274 -7.166 1.00 76.75 68 SER A O 1
ATOM 541 N N . ARG A 1 69 ? -10.112 9.437 -5.478 1.00 77.81 69 ARG A N 1
ATOM 542 C CA . ARG A 1 69 ? -10.480 10.602 -6.300 1.00 77.81 69 ARG A CA 1
ATOM 543 C C . ARG A 1 69 ? -9.261 11.255 -6.946 1.00 77.81 69 ARG A C 1
ATOM 545 O O . ARG A 1 69 ? -9.290 11.556 -8.136 1.00 77.81 69 ARG A O 1
ATOM 552 N N . LEU A 1 70 ? -8.187 11.460 -6.181 1.00 75.12 70 LEU A N 1
ATOM 553 C CA . LEU A 1 70 ? -6.941 12.034 -6.704 1.00 75.12 70 LEU A CA 1
ATOM 554 C C . LEU A 1 70 ? -6.341 11.162 -7.811 1.00 75.12 70 LEU A C 1
ATOM 556 O O . LEU A 1 70 ? -5.848 11.676 -8.815 1.00 75.12 70 LEU A O 1
ATOM 560 N N . THR A 1 71 ? -6.414 9.847 -7.642 1.00 72.00 71 THR A N 1
ATOM 561 C CA . THR A 1 71 ? -5.955 8.880 -8.632 1.00 72.00 71 THR A CA 1
ATOM 562 C C . THR A 1 71 ? -6.813 8.908 -9.900 1.00 72.00 71 THR A C 1
ATOM 564 O O . THR A 1 71 ? -6.254 8.991 -10.990 1.00 72.00 71 THR A O 1
ATOM 567 N N . ASP A 1 72 ? -8.145 8.934 -9.789 1.00 71.94 72 ASP A N 1
ATOM 568 C CA . ASP A 1 72 ? -9.061 9.021 -10.939 1.00 71.94 72 ASP A CA 1
ATOM 569 C C . ASP A 1 72 ? -8.877 10.328 -11.735 1.00 71.94 72 ASP A C 1
ATOM 571 O O . ASP A 1 72 ? -8.931 10.327 -12.965 1.00 71.94 72 ASP A O 1
ATOM 575 N N . HIS A 1 73 ? -8.614 11.451 -11.056 1.00 73.50 73 HIS A N 1
ATOM 576 C CA . HIS A 1 73 ? -8.275 12.707 -11.731 1.00 73.50 73 HIS A CA 1
ATOM 577 C C . HIS A 1 73 ? -6.961 12.598 -12.507 1.00 73.50 73 HIS A C 1
ATOM 579 O O . HIS A 1 73 ? -6.907 13.015 -13.661 1.00 73.50 73 HIS A O 1
ATOM 585 N N . ARG A 1 74 ? -5.933 11.980 -11.913 1.00 70.69 74 ARG A N 1
ATOM 586 C CA . ARG A 1 74 ? -4.640 11.768 -12.576 1.00 70.69 74 ARG A CA 1
ATOM 587 C C . ARG A 1 74 ? -4.710 10.740 -13.702 1.00 70.69 74 ARG A C 1
ATOM 589 O O . ARG A 1 74 ? -3.990 10.914 -14.672 1.00 70.69 74 ARG A O 1
ATOM 596 N N . LYS A 1 75 ? -5.600 9.736 -13.648 1.00 68.56 75 LYS A N 1
ATOM 597 C CA . LYS A 1 75 ? -5.837 8.797 -14.770 1.00 68.56 75 LYS A CA 1
ATOM 598 C C . LYS A 1 75 ? -6.130 9.526 -16.081 1.00 68.56 75 LYS A C 1
ATOM 600 O O . LYS A 1 75 ? -5.696 9.066 -17.126 1.00 68.56 75 LYS A O 1
ATOM 605 N N . LYS A 1 76 ? -6.821 10.671 -16.032 1.00 69.62 76 LYS A N 1
ATOM 606 C CA . LYS A 1 76 ? -7.130 11.475 -17.228 1.00 69.62 76 LYS A CA 1
ATOM 607 C C . LYS A 1 76 ? -5.897 12.110 -17.876 1.00 69.62 76 LYS A C 1
ATOM 609 O O . LYS A 1 76 ? -5.961 12.479 -19.040 1.00 69.62 76 LYS A O 1
ATOM 614 N N . GLU A 1 77 ? -4.811 12.256 -17.124 1.00 77.25 77 GLU A N 1
ATOM 615 C CA . GLU A 1 77 ? -3.540 12.823 -17.587 1.00 77.25 77 GLU A CA 1
ATOM 616 C C . GLU A 1 77 ? -2.538 11.740 -18.012 1.00 77.25 77 GLU A C 1
ATOM 618 O O . GLU A 1 77 ? -1.449 12.062 -18.482 1.00 77.25 77 GLU A O 1
ATOM 623 N N . ILE A 1 78 ? -2.875 10.463 -17.816 1.00 82.50 78 ILE A N 1
ATOM 624 C CA . ILE A 1 78 ? -1.978 9.345 -18.094 1.00 82.50 78 ILE A CA 1
ATOM 625 C C . ILE A 1 78 ? -2.205 8.866 -19.516 1.00 82.50 78 ILE A C 1
ATOM 627 O O . ILE A 1 78 ? -3.331 8.582 -19.919 1.00 82.50 78 ILE A O 1
ATOM 631 N N . ASP A 1 79 ? -1.104 8.750 -20.250 1.00 85.88 79 ASP A N 1
ATOM 632 C CA . ASP A 1 79 ? -1.085 8.150 -21.573 1.00 85.88 79 ASP A CA 1
ATOM 633 C C . ASP A 1 79 ? -1.494 6.660 -21.485 1.00 85.88 79 ASP A C 1
ATOM 635 O O . ASP A 1 79 ? -0.809 5.877 -20.807 1.00 85.88 79 ASP A O 1
ATOM 639 N N . PRO A 1 80 ? -2.598 6.248 -22.141 1.00 86.75 80 PRO A N 1
ATOM 640 C CA . PRO A 1 80 ? -3.044 4.858 -22.153 1.00 86.75 80 PRO A CA 1
ATOM 641 C C . PRO A 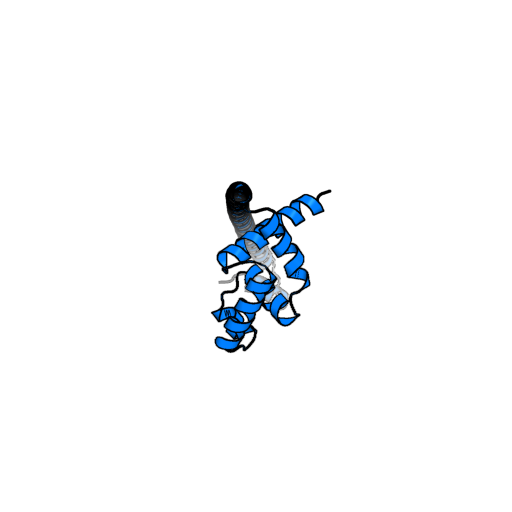1 80 ? -1.980 3.886 -22.668 1.00 86.75 80 PRO A C 1
ATOM 643 O O . PRO A 1 80 ? -1.875 2.774 -22.143 1.00 86.75 80 PRO A O 1
ATOM 646 N N . ASP A 1 81 ? -1.164 4.301 -23.640 1.00 89.12 81 ASP A N 1
ATOM 647 C CA . ASP A 1 81 ? -0.130 3.448 -24.230 1.00 89.12 81 ASP A CA 1
ATOM 648 C C . ASP A 1 81 ? 1.017 3.217 -23.238 1.00 89.12 81 ASP A C 1
ATOM 650 O O . ASP A 1 81 ? 1.508 2.092 -23.085 1.00 89.12 81 ASP A O 1
ATOM 654 N N . ALA A 1 82 ? 1.394 4.255 -22.485 1.00 90.25 82 ALA A N 1
ATOM 655 C CA . ALA A 1 82 ? 2.385 4.148 -21.418 1.00 90.25 82 ALA A CA 1
ATOM 656 C C . ALA A 1 82 ? 1.910 3.216 -20.290 1.00 90.25 82 ALA A C 1
ATOM 658 O O . ALA A 1 82 ? 2.681 2.391 -19.790 1.00 90.25 82 ALA A O 1
ATOM 659 N N . TYR A 1 83 ? 0.630 3.291 -19.914 1.00 92.19 83 TYR A N 1
ATOM 660 C CA . TYR A 1 83 ? 0.062 2.394 -18.907 1.00 92.19 83 TYR A CA 1
ATOM 661 C C . TYR A 1 83 ? -0.060 0.945 -19.412 1.00 92.19 83 TYR A C 1
ATOM 663 O O . TYR A 1 83 ? 0.255 0.003 -18.681 1.00 92.19 83 TYR A O 1
ATOM 671 N N . ALA A 1 84 ? -0.427 0.732 -20.678 1.00 91.38 84 ALA A N 1
ATOM 672 C CA . ALA A 1 84 ? -0.435 -0.600 -21.284 1.00 91.38 84 ALA A CA 1
ATOM 673 C C . ALA A 1 84 ? 0.977 -1.222 -21.330 1.00 91.38 84 ALA A C 1
ATOM 675 O O . ALA A 1 84 ? 1.160 -2.410 -21.029 1.00 91.38 84 ALA A O 1
ATOM 676 N N . LEU A 1 85 ? 2.000 -0.416 -21.635 1.00 93.75 85 LEU A N 1
ATOM 677 C CA . LEU A 1 85 ? 3.400 -0.836 -21.567 1.00 93.75 85 LEU A CA 1
ATOM 678 C C . LEU A 1 85 ? 3.805 -1.231 -20.139 1.00 93.75 85 LEU A C 1
ATOM 680 O O . LEU A 1 85 ? 4.472 -2.249 -19.954 1.00 93.75 85 LEU A O 1
ATOM 684 N N . PHE A 1 86 ? 3.359 -0.484 -19.127 1.00 95.25 86 PHE A N 1
ATOM 685 C CA . PHE A 1 86 ? 3.585 -0.831 -17.724 1.00 95.25 86 PHE A CA 1
ATOM 686 C C . PHE A 1 86 ? 3.008 -2.207 -17.374 1.00 95.25 86 PHE A C 1
ATOM 688 O O . PHE A 1 86 ? 3.740 -3.068 -16.877 1.00 95.25 86 PHE A O 1
ATOM 695 N N . LEU A 1 87 ? 1.730 -2.453 -17.688 1.00 94.12 87 LEU A N 1
ATOM 696 C CA . LEU A 1 87 ? 1.055 -3.719 -17.377 1.00 94.12 87 LEU A CA 1
ATOM 697 C C . LEU A 1 87 ? 1.736 -4.914 -18.058 1.00 94.12 87 LEU A C 1
ATOM 699 O O . LEU A 1 87 ? 2.024 -5.929 -17.419 1.00 94.12 87 LEU A O 1
ATOM 703 N N . THR A 1 88 ? 2.061 -4.782 -19.345 1.00 94.62 88 THR A N 1
ATOM 704 C CA . THR A 1 88 ? 2.782 -5.832 -20.082 1.00 94.62 88 THR A CA 1
ATOM 705 C C . THR A 1 88 ? 4.207 -6.021 -19.553 1.00 94.62 88 THR A C 1
ATOM 707 O O . THR A 1 88 ? 4.683 -7.155 -19.432 1.00 94.62 88 THR A O 1
ATOM 710 N N . GLY A 1 89 ? 4.876 -4.936 -19.158 1.00 94.06 89 GLY A N 1
ATOM 711 C CA . GLY A 1 89 ? 6.216 -4.920 -18.580 1.00 94.06 89 GLY A CA 1
ATOM 712 C C . GLY A 1 89 ? 6.345 -5.704 -17.274 1.00 94.06 89 GLY A C 1
ATOM 713 O O . GLY A 1 89 ? 7.379 -6.342 -17.049 1.00 94.06 89 GLY A O 1
ATOM 714 N N . ILE A 1 90 ? 5.295 -5.745 -16.443 1.00 94.75 90 ILE A N 1
ATOM 715 C CA . ILE A 1 90 ? 5.292 -6.493 -15.171 1.00 94.75 90 ILE A CA 1
ATOM 716 C C . ILE A 1 90 ? 5.588 -7.976 -15.398 1.00 94.75 90 ILE A C 1
ATOM 718 O O . ILE A 1 90 ? 6.316 -8.588 -14.613 1.00 94.75 90 ILE A O 1
ATOM 722 N N . SER A 1 91 ? 5.075 -8.571 -16.477 1.00 93.31 91 SER A N 1
ATOM 723 C CA . SER A 1 91 ? 5.334 -9.980 -16.812 1.00 93.31 91 SER A CA 1
ATOM 724 C C . SER A 1 91 ? 6.811 -10.262 -17.132 1.00 93.31 91 SER A C 1
ATOM 726 O O . SER A 1 91 ? 7.288 -11.378 -16.943 1.00 93.31 91 SER A O 1
ATOM 728 N N . ARG A 1 92 ? 7.565 -9.234 -17.547 1.00 95.25 92 ARG A N 1
ATOM 729 C CA . ARG A 1 92 ? 8.964 -9.324 -18.000 1.00 95.25 92 ARG A CA 1
ATOM 730 C C . ARG A 1 92 ? 9.971 -9.131 -16.863 1.00 95.25 92 ARG A C 1
ATOM 732 O O . ARG A 1 92 ? 11.185 -9.237 -17.086 1.00 95.25 92 ARG A O 1
ATOM 739 N N . LEU A 1 93 ? 9.506 -8.812 -15.653 1.00 96.31 93 LEU A N 1
ATOM 740 C CA . LEU A 1 93 ? 10.362 -8.692 -14.475 1.00 96.31 93 LEU A CA 1
ATOM 741 C C . LEU A 1 93 ? 10.937 -10.059 -14.089 1.00 96.31 93 LEU A C 1
ATOM 743 O O . LEU A 1 93 ? 10.215 -11.052 -13.996 1.00 96.31 93 LEU A O 1
ATOM 747 N N . THR A 1 94 ? 12.244 -10.103 -13.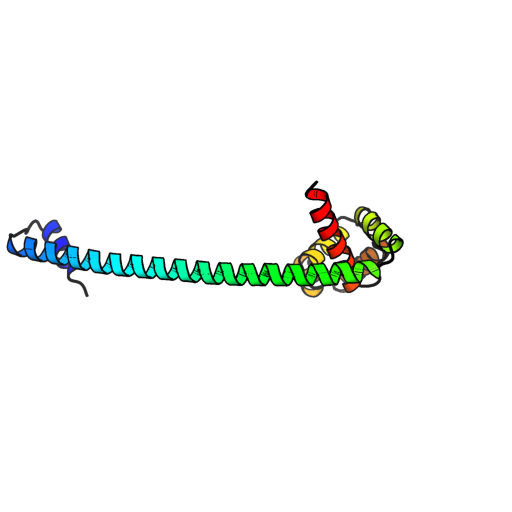822 1.00 96.75 94 THR A N 1
ATOM 748 C CA . THR A 1 94 ? 12.882 -11.293 -13.242 1.00 96.75 94 THR A CA 1
ATOM 749 C C . THR A 1 94 ? 12.394 -11.513 -11.811 1.00 96.75 94 THR A C 1
ATOM 751 O O . THR A 1 94 ? 11.819 -10.613 -11.199 1.00 96.75 94 THR A O 1
ATOM 754 N N . LYS A 1 95 ? 12.679 -12.686 -11.231 1.00 96.31 95 LYS A N 1
ATOM 755 C CA . LYS A 1 95 ? 12.329 -12.994 -9.835 1.00 96.31 95 LYS A CA 1
ATOM 756 C C . LYS A 1 95 ? 12.785 -11.893 -8.866 1.00 96.31 95 LYS A C 1
ATOM 758 O O . LYS A 1 95 ? 11.971 -11.348 -8.130 1.00 96.31 95 LYS A O 1
ATOM 763 N N . THR A 1 96 ? 14.052 -11.492 -8.941 1.00 95.56 96 THR A N 1
ATOM 764 C CA . THR A 1 96 ? 14.612 -10.434 -8.087 1.00 95.56 96 THR A CA 1
ATOM 765 C C . THR A 1 96 ? 13.947 -9.079 -8.317 1.00 95.56 96 THR A C 1
ATOM 767 O O . THR A 1 96 ? 13.650 -8.362 -7.367 1.00 95.56 96 THR A O 1
ATOM 770 N N . GLN A 1 97 ? 13.686 -8.721 -9.576 1.00 96.44 97 GLN A N 1
ATOM 771 C CA . GLN A 1 97 ? 13.031 -7.458 -9.916 1.00 96.44 97 GLN A CA 1
ATOM 772 C C . GLN A 1 97 ? 11.587 -7.417 -9.409 1.00 96.44 97 GLN A C 1
ATOM 774 O O . GLN A 1 97 ? 11.156 -6.393 -8.889 1.00 96.44 97 GLN A O 1
ATOM 779 N N . ARG A 1 98 ? 10.861 -8.536 -9.515 1.00 96.44 98 ARG A N 1
ATOM 780 C CA . ARG A 1 98 ? 9.501 -8.685 -8.988 1.00 96.44 98 ARG A CA 1
ATOM 781 C C . ARG A 1 98 ? 9.472 -8.558 -7.471 1.00 96.44 98 ARG A C 1
ATOM 783 O O . ARG A 1 98 ? 8.580 -7.912 -6.939 1.00 96.44 98 ARG A O 1
ATOM 790 N N . GLU A 1 99 ? 10.449 -9.134 -6.783 1.00 95.94 99 GLU A N 1
ATOM 791 C CA . GLU A 1 99 ? 10.551 -9.018 -5.328 1.00 95.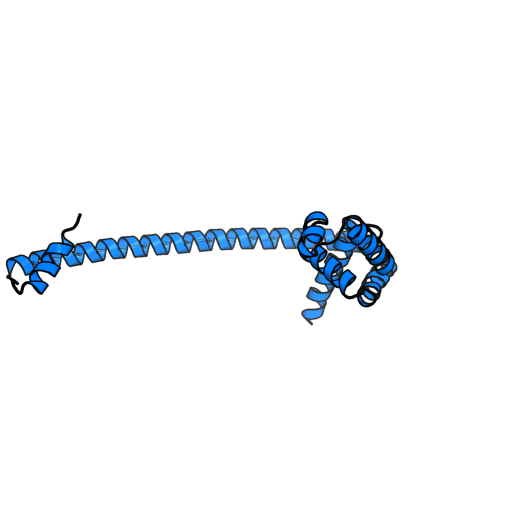94 99 GLU A CA 1
ATOM 792 C C . GLU A 1 99 ? 10.845 -7.574 -4.892 1.00 95.94 99 GLU A C 1
ATOM 794 O O . GLU A 1 99 ? 10.189 -7.071 -3.987 1.00 95.94 99 GLU A O 1
ATOM 799 N N . ILE A 1 100 ? 11.766 -6.870 -5.564 1.00 96.25 100 ILE A N 1
ATOM 800 C CA . ILE A 1 100 ? 12.023 -5.440 -5.305 1.00 96.25 100 ILE A CA 1
ATOM 801 C C . ILE A 1 100 ? 10.769 -4.604 -5.584 1.00 96.25 100 ILE A C 1
ATOM 803 O O . ILE A 1 100 ? 10.403 -3.752 -4.778 1.00 96.25 100 ILE A O 1
ATOM 807 N N . PHE A 1 101 ? 10.097 -4.862 -6.707 1.00 96.38 101 PHE A N 1
ATOM 808 C CA . PHE A 1 101 ? 8.838 -4.211 -7.056 1.00 96.38 101 PHE A CA 1
ATOM 809 C C . PHE A 1 101 ? 7.776 -4.428 -5.970 1.00 96.38 101 PHE A C 1
ATOM 811 O O . PHE A 1 101 ? 7.192 -3.455 -5.506 1.00 96.38 101 PHE A O 1
ATOM 818 N N . SER A 1 102 ? 7.592 -5.666 -5.497 1.00 95.69 102 SER A N 1
ATOM 819 C CA . SER A 1 102 ? 6.665 -5.990 -4.404 1.00 95.69 102 SER A CA 1
ATOM 820 C C . SER A 1 102 ? 6.995 -5.221 -3.128 1.00 95.69 102 SER A C 1
ATOM 822 O O . SER A 1 102 ? 6.106 -4.618 -2.541 1.00 95.69 102 SER A O 1
ATOM 824 N N . LEU A 1 103 ? 8.273 -5.151 -2.742 1.00 96.50 103 LEU A N 1
ATOM 825 C CA . LEU A 1 103 ? 8.688 -4.395 -1.557 1.00 96.50 103 LEU A CA 1
ATOM 826 C C . LEU A 1 103 ? 8.346 -2.903 -1.676 1.00 96.50 103 LEU A C 1
ATOM 828 O O . LEU A 1 103 ? 7.952 -2.284 -0.689 1.00 96.50 103 LEU A O 1
ATOM 832 N N . TYR A 1 104 ? 8.443 -2.319 -2.874 1.00 96.19 104 TYR A N 1
ATOM 833 C CA . TYR A 1 104 ? 7.964 -0.955 -3.100 1.00 96.19 104 TYR A CA 1
ATOM 834 C C . TYR A 1 104 ? 6.442 -0.835 -2.956 1.00 96.19 104 TYR A C 1
ATOM 836 O O . TYR A 1 104 ? 5.975 0.157 -2.395 1.00 96.19 104 TYR A O 1
ATOM 844 N N . LEU A 1 105 ? 5.670 -1.831 -3.407 1.00 93.62 105 LEU A N 1
ATOM 845 C CA . LEU A 1 105 ? 4.211 -1.853 -3.220 1.00 93.62 105 LEU A CA 1
ATOM 846 C C . LEU A 1 105 ? 3.798 -2.001 -1.753 1.00 93.62 105 LEU A C 1
ATOM 848 O O . LEU A 1 105 ? 2.729 -1.516 -1.382 1.00 93.62 105 LEU A O 1
ATOM 852 N N . ASP A 1 106 ? 4.659 -2.609 -0.939 1.00 94.19 106 ASP A N 1
ATOM 853 C CA . ASP A 1 106 ? 4.517 -2.724 0.516 1.00 94.19 106 ASP A CA 1
ATOM 854 C C . ASP A 1 106 ? 4.995 -1.460 1.260 1.00 94.19 106 ASP A C 1
ATOM 856 O O . ASP A 1 106 ? 5.037 -1.422 2.490 1.00 94.19 106 ASP A O 1
ATOM 860 N N . GLY A 1 107 ? 5.388 -0.412 0.527 1.00 93.75 107 GLY A N 1
ATOM 861 C CA . GLY A 1 107 ? 5.805 0.874 1.084 1.00 93.75 107 GLY A CA 1
ATOM 862 C C . GLY A 1 107 ? 7.252 0.925 1.580 1.00 93.75 107 GLY A C 1
ATOM 863 O O . GLY A 1 107 ? 7.633 1.906 2.222 1.00 93.75 107 GLY A O 1
ATOM 864 N N . LYS A 1 108 ? 8.079 -0.088 1.283 1.00 95.75 108 LYS A N 1
ATOM 865 C CA . LYS A 1 108 ? 9.496 -0.097 1.677 1.00 95.75 108 LYS A CA 1
ATOM 866 C C . LYS A 1 108 ? 10.299 0.934 0.892 1.00 95.75 108 LYS A C 1
ATOM 868 O O . LYS A 1 108 ? 10.187 1.065 -0.328 1.00 95.75 108 LYS A O 1
ATOM 873 N N . LYS A 1 109 ? 11.176 1.649 1.592 1.00 94.50 109 LYS A N 1
ATOM 874 C CA . LYS A 1 109 ? 12.129 2.599 1.006 1.00 94.50 109 LYS A CA 1
ATOM 875 C C . LYS A 1 109 ? 13.388 1.875 0.542 1.00 94.50 109 LYS A C 1
ATOM 877 O O . LYS A 1 109 ? 13.725 0.798 1.017 1.00 94.50 109 LYS A O 1
ATOM 882 N N . GLY A 1 110 ? 14.156 2.511 -0.344 1.00 92.88 110 GLY A N 1
ATOM 883 C CA . GLY A 1 110 ? 15.376 1.907 -0.895 1.00 92.88 110 GLY A CA 1
ATOM 884 C C . GLY A 1 110 ? 16.387 1.441 0.164 1.00 92.88 110 GLY A C 1
ATOM 885 O O . GLY A 1 110 ? 16.993 0.392 -0.013 1.00 92.88 110 GLY A O 1
ATOM 886 N N . LYS A 1 111 ? 16.525 2.168 1.283 1.00 94.62 111 LYS A N 1
ATOM 887 C CA . LYS A 1 111 ? 17.377 1.745 2.412 1.00 94.62 111 LYS A CA 1
ATOM 888 C C . LYS A 1 111 ? 16.872 0.454 3.066 1.00 94.62 111 LYS A C 1
ATOM 890 O O . LYS A 1 111 ? 17.647 -0.472 3.244 1.00 94.62 111 LYS A O 1
ATOM 895 N N . GLU A 1 112 ? 15.568 0.362 3.317 1.00 95.88 112 GLU A N 1
ATOM 896 C CA . GLU A 1 112 ? 14.948 -0.838 3.890 1.00 95.88 112 GLU A CA 1
ATOM 897 C C . GLU A 1 112 ? 15.078 -2.037 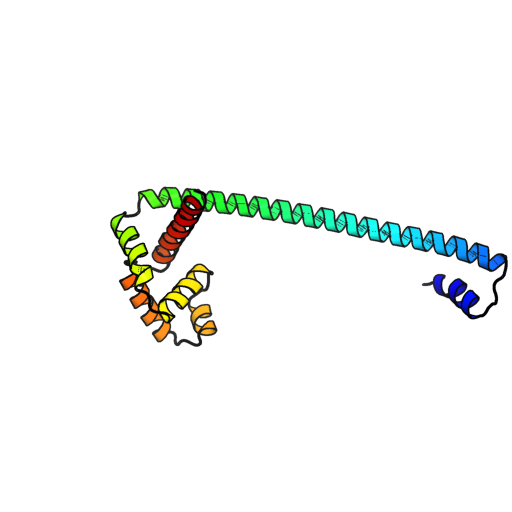2.941 1.00 95.88 112 GLU A C 1
ATOM 899 O O . GLU A 1 112 ? 15.345 -3.146 3.379 1.00 95.88 112 GLU A O 1
ATOM 904 N N . ILE A 1 113 ? 14.946 -1.831 1.626 1.00 95.50 113 ILE A N 1
ATOM 905 C CA . ILE A 1 113 ? 15.116 -2.903 0.631 1.00 95.50 113 ILE A CA 1
ATOM 906 C C . ILE A 1 113 ? 16.562 -3.410 0.604 1.00 95.50 113 ILE A C 1
ATOM 908 O O . ILE A 1 113 ? 16.786 -4.616 0.516 1.00 95.50 113 ILE A O 1
ATOM 912 N N . ILE A 1 114 ? 17.537 -2.500 0.686 1.00 96.06 114 ILE A N 1
ATOM 913 C CA . ILE A 1 114 ? 18.965 -2.833 0.789 1.00 96.06 114 ILE A CA 1
ATOM 914 C C . ILE A 1 114 ? 19.206 -3.733 2.000 1.00 96.06 114 ILE A C 1
ATOM 916 O O . ILE A 1 114 ? 19.838 -4.775 1.852 1.00 96.06 114 ILE A O 1
ATOM 920 N N . GLU A 1 115 ? 18.663 -3.365 3.159 1.00 95.06 115 GLU A N 1
ATOM 921 C CA . GLU A 1 115 ? 18.803 -4.125 4.404 1.00 95.06 115 GLU A CA 1
ATOM 922 C C . GLU A 1 115 ? 18.101 -5.489 4.315 1.00 95.06 115 GLU A C 1
ATOM 924 O O . GLU A 1 115 ? 18.743 -6.526 4.485 1.00 95.06 115 GLU A O 1
ATOM 929 N N . LEU A 1 116 ? 16.816 -5.512 3.943 1.00 92.38 116 LEU A N 1
ATOM 930 C CA . LEU A 1 116 ? 15.994 -6.728 3.860 1.00 92.38 116 LEU A CA 1
ATOM 931 C C . LEU A 1 116 ? 16.545 -7.765 2.878 1.00 92.38 116 LEU A C 1
ATOM 933 O O . LEU A 1 116 ? 16.366 -8.966 3.071 1.00 92.38 116 LEU A O 1
ATOM 937 N N . ARG A 1 117 ? 17.180 -7.312 1.794 1.00 91.38 117 ARG A N 1
ATOM 93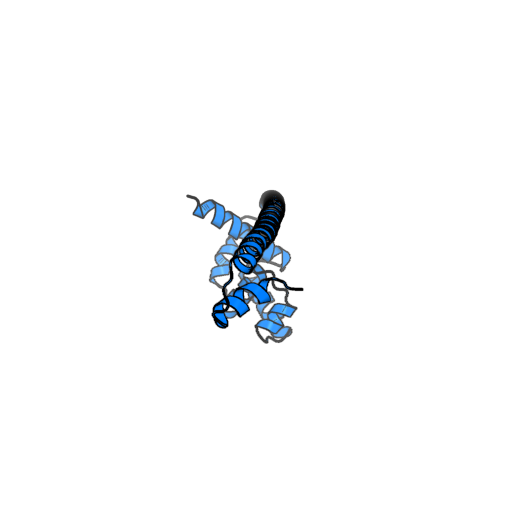8 C CA . ARG A 1 117 ? 17.720 -8.185 0.744 1.00 91.38 117 ARG A CA 1
ATOM 939 C C . ARG A 1 117 ? 19.232 -8.335 0.796 1.00 91.38 117 ARG A C 1
ATOM 941 O O . ARG A 1 117 ? 19.777 -9.049 -0.041 1.00 91.38 117 ARG A O 1
ATOM 948 N N . SER A 1 118 ? 19.889 -7.677 1.753 1.00 91.12 118 SER A N 1
ATOM 949 C CA . SER A 1 118 ? 21.351 -7.596 1.847 1.00 91.12 118 SER A CA 1
ATOM 950 C C . SER A 1 118 ? 22.005 -7.187 0.518 1.00 91.12 118 SER A C 1
ATOM 952 O O . SER A 1 118 ? 23.054 -7.702 0.129 1.00 91.12 118 SER A O 1
ATOM 954 N N . PHE A 1 119 ? 21.367 -6.274 -0.220 1.00 90.69 119 PHE A N 1
ATOM 955 C CA . PHE A 1 119 ? 21.926 -5.741 -1.461 1.00 90.69 119 PHE A CA 1
ATOM 956 C C . PHE A 1 119 ? 22.955 -4.655 -1.181 1.00 90.69 119 PHE A C 1
ATOM 958 O O . PHE A 1 119 ? 22.918 -3.977 -0.163 1.00 90.69 119 PHE A O 1
ATOM 965 N N . SER A 1 120 ? 23.846 -4.416 -2.142 1.00 95.06 120 SER A N 1
ATOM 966 C CA . SER A 1 120 ? 24.591 -3.160 -2.171 1.00 95.06 120 SER A CA 1
ATOM 967 C C . SER A 1 120 ? 23.723 -2.037 -2.749 1.00 95.06 120 SER A C 1
ATOM 969 O O . SER A 1 120 ? 22.800 -2.274 -3.535 1.00 95.06 120 SER A O 1
ATOM 971 N N . ILE A 1 121 ? 24.062 -0.784 -2.430 1.00 95.12 121 ILE A N 1
ATOM 972 C CA . ILE A 1 121 ? 23.403 0.400 -3.010 1.00 95.12 121 ILE A CA 1
ATOM 973 C C . ILE A 1 121 ? 23.441 0.354 -4.549 1.00 95.12 121 ILE A C 1
ATOM 975 O O . ILE A 1 121 ? 22.457 0.687 -5.208 1.00 95.12 121 ILE A O 1
ATOM 979 N N . ASN A 1 122 ? 24.566 -0.073 -5.130 1.00 96.50 122 ASN A N 1
ATOM 980 C CA . ASN A 1 122 ? 24.739 -0.145 -6.581 1.00 96.50 122 ASN A CA 1
ATOM 981 C C . ASN A 1 122 ? 23.893 -1.257 -7.210 1.00 96.50 122 ASN A C 1
ATOM 983 O O . ASN A 1 122 ? 23.317 -1.039 -8.275 1.00 96.50 122 ASN A O 1
ATOM 987 N N . ALA A 1 123 ? 23.758 -2.404 -6.537 1.00 95.56 123 ALA A N 1
ATOM 988 C CA . ALA A 1 123 ? 22.879 -3.478 -6.989 1.00 95.56 123 ALA A CA 1
ATOM 989 C C . ALA A 1 123 ? 21.414 -3.017 -7.022 1.00 95.56 123 ALA A C 1
ATOM 991 O O . ALA A 1 123 ? 20.737 -3.206 -8.032 1.00 95.56 123 ALA A O 1
ATOM 992 N N . LEU A 1 124 ? 20.940 -2.327 -5.975 1.00 96.38 124 LEU A N 1
ATOM 993 C CA . LEU A 1 124 ? 19.577 -1.789 -5.977 1.00 96.38 124 LEU A CA 1
ATOM 994 C C . LEU A 1 124 ? 19.381 -0.739 -7.083 1.00 96.38 124 LEU A C 1
ATOM 996 O O . LEU A 1 124 ? 18.375 -0.775 -7.784 1.00 96.38 124 LEU A O 1
ATOM 1000 N N . LYS A 1 125 ? 20.347 0.167 -7.293 1.00 95.88 125 LYS A N 1
ATOM 1001 C CA . LYS A 1 125 ? 20.289 1.147 -8.395 1.00 95.88 125 LYS A CA 1
ATOM 1002 C C . LYS A 1 125 ? 20.194 0.472 -9.764 1.00 95.88 125 LYS A C 1
ATOM 1004 O O . LYS A 1 125 ? 19.397 0.907 -10.593 1.00 95.88 125 LYS A O 1
ATOM 1009 N N . TYR A 1 126 ? 20.980 -0.580 -9.986 1.00 96.94 126 TYR A N 1
ATOM 1010 C CA . TYR A 1 126 ? 20.936 -1.365 -11.216 1.00 96.94 126 TYR A CA 1
ATOM 1011 C C . TYR A 1 126 ? 19.560 -2.003 -11.416 1.00 96.94 126 TYR A C 1
ATOM 1013 O O . TYR A 1 126 ? 18.927 -1.791 -12.447 1.00 96.94 126 TYR A O 1
ATOM 1021 N N . HIS A 1 127 ? 19.046 -2.709 -10.405 1.00 96.62 127 HIS A N 1
ATOM 1022 C CA . HIS A 1 127 ? 17.726 -3.323 -10.499 1.00 96.62 127 HIS A CA 1
ATOM 1023 C C . HIS A 1 127 ? 16.618 -2.295 -10.712 1.00 96.62 127 HIS A C 1
ATOM 1025 O O . HIS A 1 127 ? 15.740 -2.541 -11.529 1.00 96.62 127 HIS A O 1
ATOM 1031 N N . ASN A 1 128 ? 16.683 -1.132 -10.060 1.00 96.31 128 ASN A N 1
ATOM 1032 C CA . ASN A 1 128 ? 15.719 -0.056 -10.275 1.00 96.31 128 ASN A CA 1
ATOM 1033 C C . ASN A 1 128 ? 15.749 0.456 -11.712 1.00 96.31 128 ASN A C 1
ATOM 1035 O O . ASN A 1 128 ? 14.691 0.608 -12.310 1.00 96.31 128 ASN A O 1
ATOM 1039 N N . LYS A 1 129 ? 16.937 0.660 -12.294 1.00 96.81 129 LYS A N 1
ATOM 1040 C CA . LYS A 1 129 ? 17.066 1.054 -13.703 1.00 96.81 129 LYS A CA 1
ATOM 1041 C C . LYS A 1 129 ? 16.419 0.024 -14.632 1.00 96.81 129 LYS A C 1
ATOM 1043 O O . LYS A 1 129 ? 15.666 0.398 -15.526 1.00 96.81 129 LYS A O 1
ATOM 1048 N N . GLU A 1 130 ? 16.675 -1.258 -14.393 1.00 97.50 130 GLU A N 1
ATOM 1049 C CA . GLU A 1 130 ? 16.099 -2.339 -15.194 1.00 97.50 130 GLU A CA 1
ATOM 1050 C C . GLU A 1 130 ? 14.580 -2.460 -15.018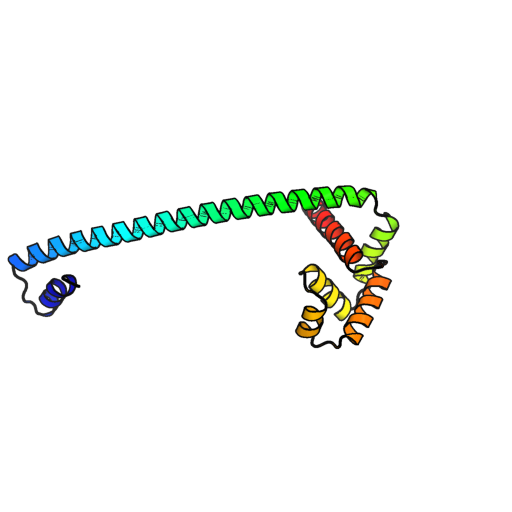 1.00 97.50 130 GLU A C 1
ATOM 1052 O O . GLU A 1 130 ? 13.862 -2.692 -15.988 1.00 97.50 130 GLU A O 1
ATOM 1057 N N . ILE A 1 131 ? 14.073 -2.284 -13.794 1.00 97.38 131 ILE A N 1
ATOM 1058 C CA . ILE A 1 131 ? 12.633 -2.262 -13.510 1.00 97.38 131 ILE A CA 1
ATOM 1059 C C . ILE A 1 131 ? 11.987 -1.099 -14.261 1.00 97.38 131 ILE A C 1
ATOM 1061 O O . ILE A 1 131 ? 11.031 -1.309 -14.998 1.00 97.38 131 ILE A O 1
ATOM 1065 N N . TYR A 1 132 ? 12.532 0.108 -14.127 1.00 96.81 132 TYR A N 1
ATOM 1066 C CA . TYR A 1 132 ? 12.013 1.309 -14.778 1.00 96.81 132 TYR A CA 1
ATOM 1067 C C . TYR A 1 132 ? 11.983 1.168 -16.301 1.00 96.81 132 TYR A C 1
ATOM 1069 O O . TYR A 1 132 ? 10.943 1.395 -16.914 1.00 96.81 132 TYR A O 1
ATOM 1077 N N . GLY A 1 133 ? 13.073 0.676 -16.898 1.00 96.38 133 GLY A N 1
ATOM 1078 C CA . GLY A 1 133 ? 13.140 0.421 -18.336 1.00 96.38 133 GLY A CA 1
ATOM 1079 C C . GLY A 1 133 ? 12.120 -0.615 -18.816 1.00 96.38 133 GLY A C 1
ATOM 1080 O O . GLY A 1 133 ? 11.496 -0.423 -19.854 1.00 96.38 133 GLY A O 1
ATOM 1081 N N . LYS A 1 134 ? 11.901 -1.695 -18.054 1.00 96.44 134 LYS A N 1
ATOM 1082 C CA . LYS A 1 134 ? 10.916 -2.732 -18.408 1.00 96.44 134 LYS A CA 1
ATOM 1083 C C . LYS A 1 134 ? 9.472 -2.278 -18.251 1.00 96.44 134 LYS A C 1
ATOM 1085 O O . LYS A 1 134 ? 8.624 -2.730 -19.012 1.00 96.44 134 LYS A O 1
ATOM 1090 N N . LEU A 1 135 ? 9.206 -1.445 -17.251 1.00 96.25 135 LEU A N 1
ATOM 1091 C CA . LEU A 1 135 ? 7.874 -0.940 -16.934 1.00 96.25 135 LEU A CA 1
ATOM 1092 C C . LEU A 1 135 ? 7.523 0.341 -17.702 1.00 96.25 135 LEU A C 1
ATOM 1094 O O . LEU A 1 135 ? 6.409 0.830 -17.560 1.00 96.25 13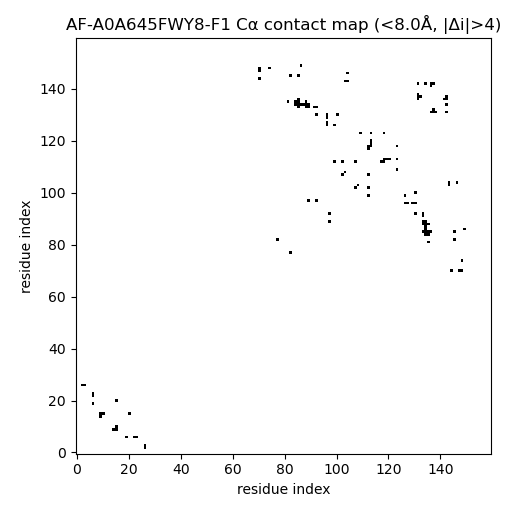5 LEU A O 1
ATOM 1098 N N . GLY A 1 136 ? 8.453 0.899 -18.483 1.00 94.00 136 GLY A N 1
ATOM 1099 C CA . GLY A 1 136 ? 8.219 2.136 -19.227 1.00 94.00 136 GLY A CA 1
ATOM 1100 C C . GLY A 1 136 ? 8.012 3.358 -18.330 1.00 94.00 136 GLY A C 1
ATOM 1101 O O . GLY A 1 136 ? 7.333 4.293 -18.731 1.00 94.00 136 GLY A O 1
ATOM 1102 N N . VAL A 1 137 ? 8.574 3.347 -17.117 1.00 94.56 137 VAL A N 1
ATOM 1103 C CA . VAL A 1 137 ? 8.461 4.447 -16.147 1.00 94.56 137 VAL A CA 1
ATOM 1104 C C . VAL A 1 137 ? 9.810 5.118 -15.942 1.00 94.56 137 VAL A C 1
ATOM 1106 O O . VAL A 1 137 ? 10.861 4.491 -16.037 1.00 94.56 137 VAL A O 1
ATOM 1109 N N . SER A 1 138 ? 9.791 6.403 -15.617 1.00 92.19 138 SER A N 1
ATOM 1110 C CA . SER A 1 138 ? 10.986 7.228 -15.420 1.00 92.19 138 SER A CA 1
ATOM 1111 C C . SER A 1 138 ? 11.389 7.379 -13.951 1.00 92.19 138 SER A C 1
ATOM 1113 O O . SER A 1 138 ? 12.512 7.783 -13.641 1.00 92.19 138 SER A O 1
ATOM 1115 N N . SER A 1 139 ? 10.479 7.080 -13.020 1.00 92.50 139 SER A N 1
ATOM 1116 C CA . SER A 1 139 ? 10.682 7.358 -11.598 1.00 92.50 139 SER A CA 1
ATOM 1117 C C . SER A 1 139 ? 9.923 6.408 -10.675 1.00 92.50 139 SER A C 1
ATOM 1119 O O . SER A 1 139 ? 8.923 5.801 -11.055 1.00 92.50 139 SER A O 1
ATOM 1121 N N . LEU A 1 140 ? 10.346 6.356 -9.405 1.00 91.75 140 LEU A N 1
ATOM 1122 C CA . LEU A 1 140 ? 9.615 5.635 -8.358 1.00 91.75 140 LEU A CA 1
ATOM 1123 C C . LEU A 1 140 ? 8.197 6.193 -8.169 1.00 91.75 140 LEU A C 1
ATOM 1125 O O . LEU A 1 140 ? 7.262 5.435 -7.938 1.00 91.75 140 LEU A O 1
ATOM 1129 N N . LYS A 1 141 ? 8.025 7.516 -8.281 1.00 90.94 141 LYS A N 1
ATOM 1130 C CA . LYS A 1 141 ? 6.710 8.162 -8.165 1.00 90.94 141 LYS A CA 1
ATOM 1131 C C . LYS A 1 141 ? 5.757 7.668 -9.253 1.00 90.94 141 LYS A C 1
ATOM 1133 O O . LYS A 1 141 ? 4.590 7.424 -8.970 1.00 90.94 141 LYS A O 1
ATOM 1138 N N . GLU A 1 142 ? 6.251 7.542 -10.479 1.00 91.12 142 GLU A N 1
ATOM 1139 C CA . GLU A 1 142 ? 5.480 7.040 -11.615 1.00 91.12 142 GLU A CA 1
ATOM 1140 C C . GLU A 1 142 ? 5.186 5.542 -11.480 1.00 91.12 142 GLU A C 1
ATOM 1142 O O . GLU A 1 142 ? 4.037 5.140 -11.629 1.00 91.12 142 GLU A O 1
ATOM 1147 N N . LEU A 1 143 ? 6.175 4.745 -11.057 1.00 94.38 143 LEU A N 1
ATOM 1148 C CA . LEU A 1 143 ? 5.990 3.328 -10.729 1.00 94.38 143 LEU A CA 1
ATOM 1149 C C . LEU A 1 143 ? 4.872 3.121 -9.702 1.00 94.38 143 LEU A C 1
ATOM 1151 O O . LEU A 1 143 ? 3.970 2.316 -9.922 1.00 94.38 143 LEU A O 1
ATOM 1155 N N . LEU A 1 144 ? 4.923 3.850 -8.583 1.00 93.31 144 LEU A N 1
ATOM 1156 C CA . LEU A 1 144 ? 3.923 3.743 -7.519 1.00 93.31 144 LEU A CA 1
ATOM 1157 C C . LEU A 1 144 ? 2.557 4.269 -7.965 1.00 93.31 144 LEU A C 1
ATOM 1159 O O . LEU A 1 144 ? 1.537 3.719 -7.560 1.00 93.31 144 LEU A O 1
ATOM 1163 N N . MET A 1 145 ? 2.529 5.301 -8.813 1.00 90.06 145 MET A N 1
ATOM 1164 C CA . MET A 1 145 ? 1.288 5.784 -9.408 1.00 90.06 145 MET A CA 1
ATOM 1165 C C . MET A 1 145 ? 0.642 4.692 -10.258 1.00 90.06 145 MET A C 1
ATOM 1167 O O . MET A 1 145 ? -0.492 4.332 -9.971 1.00 90.06 145 MET A O 1
ATOM 1171 N N . TYR A 1 146 ? 1.344 4.142 -11.253 1.00 92.62 146 TYR A N 1
ATOM 1172 C CA . TYR A 1 146 ? 0.798 3.097 -12.127 1.00 92.62 146 TYR A CA 1
ATOM 1173 C C . TYR A 1 146 ? 0.420 1.835 -11.354 1.00 92.62 146 TYR A C 1
ATOM 1175 O O . TYR A 1 146 ? -0.633 1.256 -11.607 1.00 92.62 146 TYR A O 1
ATOM 1183 N N . ALA A 1 147 ? 1.198 1.456 -10.340 1.00 92.25 147 ALA A N 1
ATOM 1184 C CA . ALA A 1 147 ? 0.830 0.347 -9.470 1.00 92.25 147 ALA A CA 1
ATOM 1185 C C . ALA A 1 147 ? -0.452 0.612 -8.659 1.00 92.25 147 ALA A C 1
ATOM 1187 O O . ALA A 1 147 ? -1.234 -0.310 -8.437 1.00 92.25 147 ALA A O 1
ATOM 1188 N N . ALA A 1 148 ? -0.698 1.855 -8.231 1.00 89.56 148 ALA A N 1
ATOM 1189 C CA . ALA A 1 148 ? -1.952 2.217 -7.573 1.00 89.56 148 ALA A CA 1
ATOM 1190 C C . ALA A 1 148 ? -3.148 2.132 -8.536 1.00 89.56 148 ALA A C 1
ATOM 1192 O O . ALA A 1 148 ? -4.215 1.678 -8.129 1.00 89.56 148 ALA A O 1
ATOM 1193 N N . LEU A 1 149 ? -2.972 2.506 -9.811 1.00 88.69 149 LEU A N 1
ATOM 1194 C CA . LEU A 1 149 ? -4.012 2.327 -10.837 1.00 88.69 149 LEU A CA 1
ATOM 1195 C C . LEU A 1 149 ? -4.333 0.856 -11.049 1.00 88.69 149 LEU A C 1
ATOM 1197 O O . LEU A 1 149 ? -5.505 0.498 -11.075 1.00 88.69 149 LEU A O 1
ATOM 1201 N N . MET A 1 150 ? 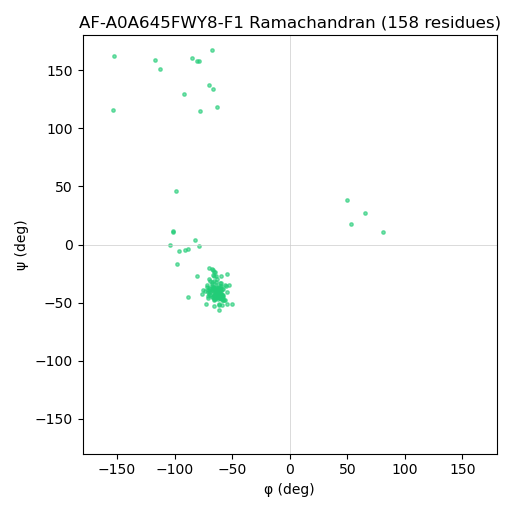-3.289 0.031 -11.144 1.00 90.56 150 MET A N 1
ATOM 1202 C CA . MET A 1 150 ? -3.402 -1.408 -11.342 1.00 90.56 150 MET A CA 1
ATOM 1203 C C . MET A 1 150 ? -4.215 -2.048 -10.217 1.00 90.56 150 MET A C 1
ATOM 1205 O O . MET A 1 150 ? -5.176 -2.752 -10.501 1.00 90.56 150 MET A O 1
ATOM 1209 N N . LYS A 1 151 ? -3.912 -1.723 -8.950 1.00 88.62 151 LYS A N 1
ATOM 1210 C CA . LYS A 1 151 ? -4.693 -2.204 -7.796 1.00 88.62 151 LYS A CA 1
ATOM 1211 C C . LYS A 1 151 ? -6.163 -1.772 -7.862 1.00 88.62 151 LYS A C 1
ATOM 1213 O O . LYS A 1 151 ? -7.048 -2.578 -7.606 1.00 88.62 151 LYS A O 1
ATOM 1218 N N . GLN A 1 152 ? -6.443 -0.525 -8.248 1.00 84.12 152 GLN A N 1
ATOM 1219 C CA . GLN A 1 152 ? -7.826 -0.055 -8.405 1.00 84.12 152 GLN A CA 1
ATOM 1220 C C . GLN A 1 152 ? -8.573 -0.766 -9.537 1.00 84.12 152 GLN A C 1
ATOM 1222 O O . GLN A 1 152 ? -9.769 -1.024 -9.414 1.00 84.12 152 GLN A O 1
ATOM 1227 N N . ASP A 1 153 ? -7.896 -1.046 -10.650 1.00 85.12 153 ASP A N 1
ATOM 1228 C CA . ASP A 1 153 ? -8.491 -1.757 -11.781 1.00 85.12 153 ASP A CA 1
ATOM 1229 C C . ASP A 1 153 ? -8.756 -3.227 -11.410 1.00 85.12 153 ASP A C 1
ATOM 1231 O O . ASP A 1 153 ? -9.825 -3.748 -11.717 1.00 85.12 153 ASP A O 1
ATOM 1235 N N . GLU A 1 154 ? -7.846 -3.873 -10.671 1.00 84.81 154 GLU A N 1
ATOM 1236 C CA . GLU A 1 154 ? -8.039 -5.212 -10.094 1.00 84.81 154 GLU A CA 1
ATOM 1237 C C . GLU A 1 154 ? -9.234 -5.254 -9.127 1.00 84.81 154 GLU A C 1
ATOM 1239 O O . GLU A 1 154 ? -10.088 -6.131 -9.242 1.00 84.81 154 GLU A O 1
ATOM 1244 N N . GLU A 1 155 ? -9.355 -4.282 -8.219 1.00 81.12 155 GLU A N 1
ATOM 1245 C CA . GLU A 1 155 ? -10.474 -4.185 -7.269 1.00 81.12 155 GLU A CA 1
ATOM 1246 C C . GLU A 1 155 ? -11.825 -3.907 -7.947 1.00 81.12 155 GLU A C 1
ATOM 1248 O O . GLU A 1 155 ? -12.868 -4.329 -7.440 1.00 81.12 155 GLU A O 1
ATOM 1253 N N . ARG A 1 156 ? -11.829 -3.188 -9.077 1.00 76.00 156 ARG A N 1
ATOM 1254 C CA . ARG A 1 156 ? -13.034 -2.945 -9.886 1.00 76.00 156 ARG A CA 1
ATOM 1255 C C . ARG A 1 156 ? -13.426 -4.180 -10.700 1.00 76.00 156 ARG A C 1
ATOM 1257 O O . ARG A 1 156 ? -14.605 -4.512 -10.740 1.00 76.00 156 ARG A O 1
ATOM 1264 N N . ASN A 1 157 ? -12.457 -4.869 -11.304 1.00 73.38 157 ASN A N 1
ATOM 1265 C CA . ASN A 1 157 ? -12.695 -6.030 -12.169 1.00 73.38 157 ASN A CA 1
ATOM 1266 C C . ASN A 1 157 ? -12.936 -7.334 -11.387 1.00 73.38 157 ASN A C 1
ATOM 1268 O O . ASN A 1 157 ? -13.634 -8.211 -11.878 1.00 73.38 157 ASN A O 1
ATOM 1272 N N . GLY A 1 158 ? -12.399 -7.466 -10.170 1.00 59.34 158 GLY A N 1
ATOM 1273 C CA . GLY A 1 158 ? -12.615 -8.621 -9.288 1.00 59.34 158 GLY A CA 1
ATOM 1274 C C . GLY A 1 158 ? -13.951 -8.614 -8.533 1.00 59.34 158 GLY A C 1
ATOM 1275 O O . GLY A 1 158 ? -14.221 -9.533 -7.765 1.00 59.34 158 GLY A O 1
ATOM 1276 N N . LYS A 1 159 ? -14.778 -7.577 -8.721 1.00 49.38 159 LYS A N 1
ATOM 1277 C CA . LYS A 1 159 ? -16.152 -7.471 -8.192 1.00 49.38 159 LYS A CA 1
ATOM 1278 C C . LYS A 1 159 ? -17.229 -7.766 -9.252 1.00 49.38 159 LYS A C 1
ATOM 1280 O O . LYS A 1 159 ? -18.395 -7.456 -9.009 1.00 49.38 159 LYS A O 1
ATOM 1285 N N . GLY A 1 160 ? -16.837 -8.308 -10.409 1.00 38.91 160 GLY A N 1
ATOM 1286 C CA . GLY A 1 160 ? -17.723 -8.726 -11.503 1.00 38.91 160 GLY A CA 1
ATOM 1287 C C . GLY A 1 160 ? -17.996 -10.220 -11.499 1.00 38.91 160 GLY A C 1
ATOM 1288 O O . GLY A 1 160 ? -17.028 -10.982 -11.291 1.00 38.91 160 GLY A O 1
#